Protein AF-A0A5N4C083-F1 (afdb_monomer_lite)

Organism: Camelus dromedarius (NCBI:txid9838)

pLDDT: mean 78.21, std 16.06, range [46.28, 97.75]

Radius of gyration: 21.35 Å; chains: 1; bounding box: 35×63×29 Å

Secondary structure (DSSP, 8-state):
--PPPHHHHHHHHHHHH---GGGGS-----S----S---SPPPHHHHTT-----EE--SSSSSS-EE-

Foldseek 3Di:
DDPDDVVVVVVVVVVVVDDDPVNPPCPDPDPDADPDDDPDDDDPVVVVVDPDWDWDDCPPVHNDTDID

Structure (mmCIF, N/CA/C/O backbone):
data_AF-A0A5N4C083-F1
#
_entry.id   AF-A0A5N4C083-F1
#
loop_
_atom_site.group_PDB
_atom_site.id
_atom_site.type_symbol
_atom_site.label_atom_id
_atom_site.label_alt_id
_atom_site.label_comp_id
_atom_site.label_asym_id
_atom_site.label_entity_id
_atom_site.label_seq_id
_atom_site.pdbx_PDB_ins_code
_atom_site.Cartn_x
_atom_site.Cartn_y
_atom_site.Cartn_z
_atom_site.occupancy
_atom_site.B_iso_or_equiv
_atom_site.auth_seq_id
_atom_site.auth_comp_id
_atom_site.auth_asym_id
_atom_site.auth_atom_id
_atom_site.pdbx_PDB_model_num
ATOM 1 N N . MET A 1 1 ? -15.559 -53.891 -3.072 1.00 46.28 1 MET A N 1
ATOM 2 C CA . MET A 1 1 ? -15.217 -52.566 -2.507 1.00 46.28 1 MET A CA 1
ATOM 3 C C . MET A 1 1 ? -16.403 -51.647 -2.754 1.00 46.28 1 MET A C 1
ATOM 5 O O . MET A 1 1 ? -16.810 -51.516 -3.900 1.00 46.28 1 MET A O 1
ATOM 9 N N . LYS A 1 2 ? -17.049 -51.136 -1.702 1.00 55.72 2 LYS A N 1
ATOM 10 C CA . LYS A 1 2 ? -18.246 -50.290 -1.823 1.00 55.72 2 LYS A CA 1
ATOM 11 C C . LYS A 1 2 ? -17.768 -48.894 -2.234 1.00 55.72 2 LYS A C 1
ATOM 13 O O . LYS A 1 2 ? -17.121 -48.229 -1.434 1.00 55.72 2 LYS A O 1
ATOM 18 N N . GLY A 1 3 ? -17.962 -48.530 -3.503 1.00 64.00 3 GLY A N 1
ATOM 19 C CA . GLY A 1 3 ? -17.534 -47.234 -4.034 1.00 64.00 3 GLY A CA 1
ATOM 20 C C . GLY A 1 3 ? -18.198 -46.076 -3.277 1.00 64.00 3 GLY A C 1
ATOM 21 O O . GLY A 1 3 ? -19.287 -46.268 -2.722 1.00 64.00 3 GLY A O 1
ATOM 22 N N . PRO A 1 4 ? -17.554 -44.900 -3.205 1.00 59.41 4 PRO A N 1
ATOM 23 C CA . PRO A 1 4 ? -18.106 -43.757 -2.491 1.00 59.41 4 PRO A CA 1
ATOM 24 C C . PRO A 1 4 ? -19.483 -43.391 -3.060 1.00 59.41 4 PRO A C 1
ATOM 26 O O . PRO A 1 4 ? -19.672 -43.288 -4.269 1.00 59.41 4 PRO A O 1
ATOM 29 N N . SER A 1 5 ? -20.461 -43.247 -2.163 1.00 63.56 5 SER A N 1
ATOM 30 C CA . SER A 1 5 ? -21.842 -42.899 -2.504 1.00 63.56 5 SER A CA 1
ATOM 31 C C . SER A 1 5 ? -21.892 -41.536 -3.217 1.00 63.56 5 SER A C 1
ATOM 33 O O . SER A 1 5 ? -21.232 -40.602 -2.751 1.00 63.56 5 SER A O 1
ATOM 35 N N . PRO A 1 6 ? -22.687 -41.369 -4.292 1.00 64.19 6 PRO A N 1
ATOM 36 C CA . PRO A 1 6 ? -22.756 -40.127 -5.074 1.00 64.19 6 PRO A CA 1
ATOM 37 C C . PRO A 1 6 ? -23.131 -38.894 -4.235 1.00 64.19 6 PRO A C 1
ATOM 39 O O . PRO A 1 6 ? -22.677 -37.790 -4.522 1.00 64.19 6 PRO A O 1
ATOM 42 N N . ALA A 1 7 ? -23.869 -39.081 -3.136 1.00 69.88 7 ALA A N 1
ATOM 43 C CA . ALA A 1 7 ? -24.195 -38.013 -2.188 1.00 69.88 7 ALA A CA 1
ATOM 44 C C . AL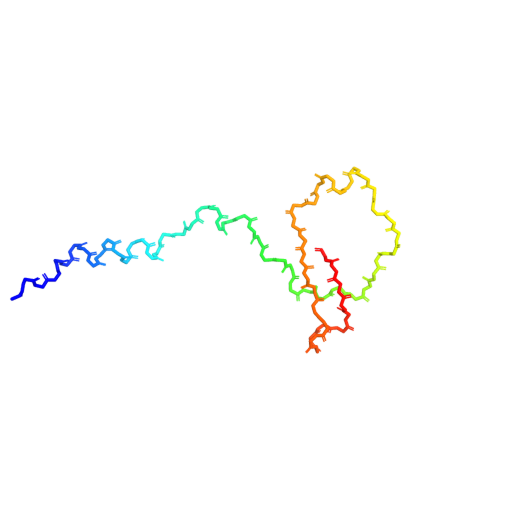A A 1 7 ? -22.955 -37.438 -1.477 1.00 69.88 7 ALA A C 1
ATOM 46 O O . ALA A 1 7 ? -22.880 -36.237 -1.235 1.00 69.88 7 ALA A O 1
ATOM 47 N N . SER A 1 8 ? -21.958 -38.282 -1.191 1.00 70.81 8 SER A N 1
ATOM 48 C CA . SER A 1 8 ? -20.699 -37.849 -0.576 1.00 70.81 8 SER A CA 1
ATOM 49 C C . SER A 1 8 ? -19.875 -36.997 -1.537 1.00 70.81 8 SER A C 1
ATOM 51 O O . SER A 1 8 ? -19.235 -36.043 -1.110 1.00 70.81 8 SER A O 1
ATOM 53 N N . SER A 1 9 ? -19.904 -37.321 -2.833 1.00 75.06 9 SER A N 1
ATOM 54 C CA . SER A 1 9 ? -19.193 -36.540 -3.848 1.00 75.06 9 SER A CA 1
ATOM 55 C C . SER A 1 9 ? -19.856 -35.184 -4.086 1.00 75.06 9 SER A C 1
ATOM 57 O O . SER A 1 9 ? -19.158 -34.193 -4.279 1.00 75.06 9 SER A O 1
ATOM 59 N N . LEU A 1 10 ? -21.189 -35.124 -4.039 1.00 76.88 10 LEU A N 1
ATOM 60 C CA . LEU A 1 10 ? -21.937 -3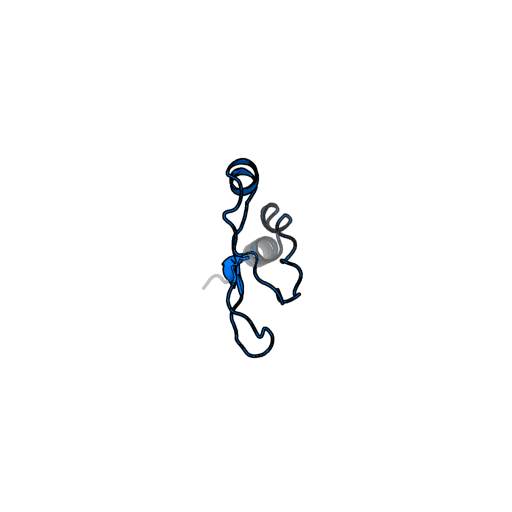3.870 -4.151 1.00 76.88 10 LEU A CA 1
ATOM 61 C C . LEU A 1 10 ? -21.699 -32.950 -2.947 1.00 76.88 10 LEU A C 1
ATOM 63 O O . LEU A 1 10 ? -21.507 -31.754 -3.133 1.00 76.88 10 LEU A O 1
ATOM 67 N N . LEU A 1 11 ? -21.642 -33.499 -1.730 1.00 76.69 11 LEU A N 1
ATOM 68 C CA . LEU A 1 11 ? -21.302 -32.735 -0.523 1.00 76.69 11 LEU A CA 1
ATOM 69 C C . LEU A 1 11 ? -19.901 -32.116 -0.597 1.00 76.69 11 LEU A C 1
ATOM 71 O O . LEU A 1 11 ? -19.729 -30.951 -0.252 1.00 76.69 11 LEU A O 1
ATOM 75 N N . LEU A 1 12 ? -18.914 -32.870 -1.086 1.00 75.62 12 LEU A N 1
ATOM 76 C CA . LEU A 1 12 ? -17.549 -32.369 -1.272 1.00 75.62 12 LEU A CA 1
ATOM 77 C C . LEU A 1 12 ? -17.484 -31.246 -2.312 1.00 75.62 12 LEU A C 1
ATOM 79 O O . LEU A 1 12 ? -16.795 -30.254 -2.098 1.00 75.62 12 LEU A O 1
ATOM 83 N N . LEU A 1 13 ? -18.233 -31.373 -3.410 1.00 75.44 13 LEU A N 1
ATOM 84 C CA . LEU A 1 13 ? -18.339 -30.313 -4.412 1.00 75.44 13 LEU A CA 1
ATOM 85 C C . LEU A 1 13 ? -18.975 -29.051 -3.819 1.00 75.44 13 LEU A C 1
ATOM 87 O O . LEU A 1 13 ? -18.445 -27.963 -4.008 1.00 75.44 13 LEU A O 1
ATOM 91 N N . LEU A 1 14 ? -20.056 -29.185 -3.048 1.00 72.81 14 LEU A N 1
ATOM 92 C CA . LEU A 1 14 ? -20.716 -28.047 -2.400 1.00 72.81 14 LEU A CA 1
ATOM 93 C C . LEU A 1 14 ? -19.805 -27.323 -1.395 1.00 72.81 14 LEU A C 1
ATOM 95 O O . LEU A 1 14 ? -19.861 -26.100 -1.322 1.00 72.81 14 LEU A O 1
ATOM 99 N N . LEU A 1 15 ? -18.941 -28.050 -0.677 1.00 68.50 15 LEU A N 1
ATOM 100 C CA . LEU A 1 15 ? -17.927 -27.463 0.212 1.00 68.50 15 LEU A CA 1
ATOM 101 C C . LEU A 1 15 ? -16.810 -26.731 -0.550 1.00 68.50 15 LEU A C 1
ATOM 103 O O . LEU A 1 15 ? -16.291 -25.736 -0.063 1.00 68.50 15 LEU A O 1
ATOM 107 N N . LEU A 1 16 ? -16.438 -27.201 -1.745 1.00 68.25 16 LEU A N 1
ATOM 108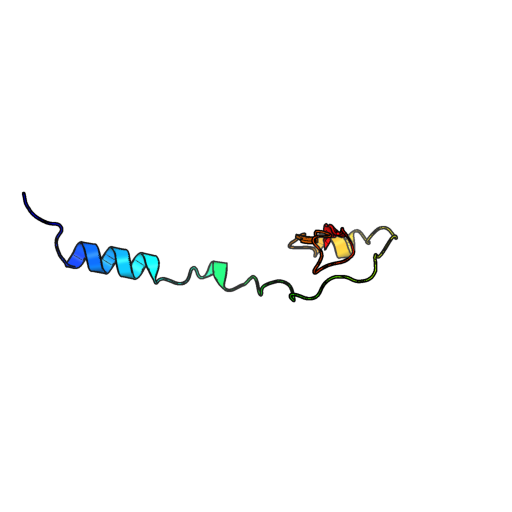 C CA . LEU A 1 16 ? -15.464 -26.513 -2.608 1.00 68.25 16 LEU A CA 1
ATOM 109 C C . LEU A 1 16 ? -16.049 -25.256 -3.271 1.00 68.25 16 LEU A C 1
ATOM 111 O O . LEU A 1 16 ? -15.308 -24.345 -3.628 1.00 68.25 16 LEU A O 1
ATOM 115 N N . LEU A 1 17 ? -17.368 -25.232 -3.468 1.00 68.62 17 LEU A N 1
ATOM 116 C CA . LEU A 1 17 ? -18.109 -24.162 -4.137 1.00 68.62 17 LEU A CA 1
ATOM 117 C C . LEU A 1 17 ? -18.717 -23.140 -3.167 1.00 68.62 17 LEU A C 1
ATOM 119 O O . LEU A 1 17 ? -19.260 -22.140 -3.634 1.00 68.62 17 LEU A O 1
ATOM 123 N N . SER A 1 18 ? -18.665 -23.367 -1.850 1.00 64.06 18 SER A N 1
ATOM 124 C CA . SER A 1 18 ? -19.161 -22.399 -0.873 1.00 64.06 18 SER A CA 1
ATOM 125 C C . SER A 1 18 ? -18.206 -21.205 -0.809 1.00 64.06 18 SER A C 1
ATOM 127 O O . SER A 1 18 ? -17.065 -21.383 -0.376 1.00 6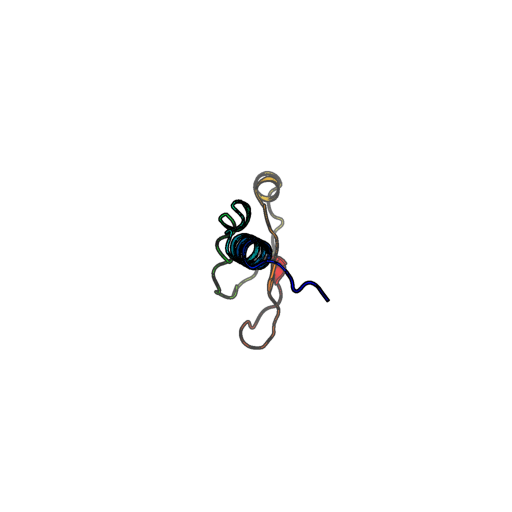4.06 18 SER A O 1
ATOM 129 N N . PRO A 1 19 ? -18.630 -19.998 -1.225 1.00 58.03 19 PRO A N 1
ATOM 130 C CA . PRO A 1 19 ? -17.821 -18.811 -1.032 1.00 58.03 19 PRO A CA 1
ATOM 131 C C . PRO A 1 19 ? -17.713 -18.572 0.471 1.00 58.03 19 PRO A C 1
ATOM 133 O O . PRO A 1 19 ? -18.727 -18.466 1.164 1.00 58.03 19 PRO A O 1
ATOM 136 N N . ASP A 1 20 ? -16.485 -18.533 0.969 1.00 59.62 20 ASP A N 1
ATOM 137 C CA . ASP A 1 20 ? -16.217 -18.164 2.347 1.00 59.62 20 ASP A CA 1
ATOM 138 C C . ASP A 1 20 ? -16.741 -16.727 2.564 1.00 59.62 20 ASP A C 1
ATOM 140 O O . ASP A 1 20 ? -16.316 -15.809 1.856 1.00 59.62 20 ASP A O 1
ATOM 144 N N . PRO A 1 21 ? -17.709 -16.498 3.468 1.00 54.97 21 PRO A N 1
ATOM 145 C CA . PRO A 1 21 ? -18.251 -15.164 3.694 1.00 54.97 21 PRO A CA 1
ATOM 146 C C . PRO A 1 21 ? -17.214 -14.188 4.285 1.00 54.97 21 PRO A C 1
ATOM 148 O O . PRO A 1 21 ? -17.400 -12.978 4.140 1.00 54.97 21 PRO A O 1
ATOM 151 N N . GLU A 1 22 ? -16.109 -14.661 4.880 1.00 52.41 22 GLU A N 1
ATOM 152 C CA . GLU A 1 22 ? -14.953 -13.820 5.236 1.00 52.41 22 GLU A CA 1
ATOM 153 C C . GLU A 1 22 ? -14.078 -13.472 4.022 1.00 52.41 22 GLU A C 1
ATOM 155 O O . GLU A 1 22 ? -13.424 -12.427 4.021 1.00 52.41 22 GLU A O 1
ATOM 160 N N . ALA A 1 23 ? -14.114 -14.258 2.939 1.00 54.22 23 ALA A N 1
ATOM 161 C CA . ALA A 1 23 ? -13.407 -13.924 1.697 1.00 54.22 23 ALA A CA 1
ATOM 162 C C . ALA A 1 23 ? -14.028 -12.733 0.937 1.00 54.22 23 ALA A C 1
ATOM 164 O O . ALA A 1 23 ? -13.440 -12.240 -0.025 1.00 54.22 23 ALA A O 1
ATOM 165 N N . VAL A 1 24 ? -15.194 -12.232 1.363 1.00 52.03 24 VAL A N 1
ATOM 166 C CA . VAL A 1 24 ? -15.946 -11.169 0.668 1.00 52.03 24 VAL A CA 1
ATOM 167 C C . VAL A 1 24 ? -15.515 -9.746 1.082 1.00 52.03 24 VAL A C 1
ATOM 169 O O . VAL A 1 24 ? -15.964 -8.777 0.474 1.00 52.03 24 VAL A O 1
ATOM 172 N N . LEU A 1 25 ? -14.618 -9.565 2.063 1.00 51.25 25 LEU A N 1
ATOM 173 C CA . LEU A 1 25 ? -14.266 -8.221 2.573 1.00 51.25 25 LEU A CA 1
ATOM 174 C C . LEU A 1 25 ? -12.847 -7.725 2.298 1.00 51.25 25 LEU A C 1
ATOM 176 O O . LEU A 1 25 ? -12.522 -6.592 2.654 1.00 51.25 25 LEU A O 1
ATOM 180 N N . LEU A 1 26 ? -12.019 -8.496 1.605 1.00 51.53 26 LEU A N 1
ATOM 181 C CA . LEU A 1 26 ? -10.744 -7.992 1.115 1.00 51.53 26 LEU A CA 1
ATOM 182 C C . LEU A 1 26 ? -10.874 -7.809 -0.389 1.00 51.53 26 LEU A C 1
ATOM 184 O O . LEU A 1 26 ? -10.454 -8.665 -1.161 1.00 51.53 26 LEU A O 1
ATOM 188 N N . LEU A 1 27 ? -11.459 -6.677 -0.808 1.00 50.22 27 LEU A N 1
ATOM 189 C CA . LEU A 1 27 ? -11.176 -6.169 -2.150 1.00 50.22 27 LEU A CA 1
ATOM 190 C C . LEU A 1 27 ? -9.659 -6.296 -2.340 1.00 50.22 27 LEU A C 1
ATOM 192 O O . LEU A 1 27 ? -8.913 -5.848 -1.448 1.00 50.22 27 LEU A O 1
ATOM 196 N N . PRO A 1 28 ? -9.198 -6.959 -3.418 1.00 53.47 28 PRO A N 1
ATOM 197 C CA . PRO A 1 28 ? -7.778 -7.022 -3.677 1.00 53.47 28 PRO A CA 1
ATOM 198 C C . PRO A 1 28 ? -7.274 -5.579 -3.638 1.00 53.47 28 PRO A C 1
ATOM 200 O O . PRO A 1 28 ? -7.978 -4.680 -4.125 1.00 53.47 28 PRO A O 1
ATOM 203 N N . PRO A 1 29 ? -6.124 -5.331 -2.991 1.00 58.78 29 PRO A N 1
ATOM 204 C CA . PRO A 1 29 ? -5.516 -4.015 -3.105 1.00 58.78 29 PRO A CA 1
ATOM 205 C C . PRO A 1 29 ? -5.494 -3.663 -4.583 1.00 58.78 29 PRO A C 1
ATOM 207 O O . PRO A 1 29 ? -5.206 -4.514 -5.429 1.00 58.78 29 PRO A O 1
ATOM 210 N N . SER A 1 30 ? -5.877 -2.431 -4.895 1.00 56.12 30 SER A N 1
ATOM 211 C CA . SER A 1 30 ? -5.719 -1.883 -6.233 1.00 56.12 30 SER A CA 1
ATOM 212 C C . SER A 1 30 ? -4.350 -2.307 -6.757 1.00 56.12 30 SER A C 1
ATOM 214 O O . SER A 1 30 ? -3.341 -2.031 -6.112 1.00 56.12 30 SER A O 1
ATOM 216 N N . THR A 1 31 ? -4.335 -3.015 -7.889 1.00 62.28 31 THR A N 1
ATOM 217 C CA . THR A 1 31 ? -3.163 -3.599 -8.571 1.00 62.28 31 THR A CA 1
ATOM 218 C C . THR A 1 31 ? -2.214 -2.528 -9.125 1.00 62.28 31 THR A C 1
ATOM 220 O O . THR A 1 31 ? -1.598 -2.684 -10.173 1.00 62.28 31 THR A O 1
ATOM 223 N N . THR A 1 32 ? -2.180 -1.369 -8.482 1.00 78.88 32 THR A N 1
ATOM 224 C CA . THR A 1 32 ? -1.480 -0.166 -8.887 1.00 78.88 32 THR A CA 1
ATOM 225 C C . THR A 1 32 ? -0.262 -0.019 -7.994 1.00 78.88 32 THR A C 1
ATOM 227 O O . THR A 1 32 ? -0.408 0.187 -6.790 1.00 78.88 32 THR A O 1
ATOM 230 N N . CYS A 1 33 ? 0.927 -0.090 -8.585 1.00 88.69 33 CYS A N 1
ATOM 231 C CA . CYS A 1 33 ? 2.176 0.121 -7.867 1.00 88.69 33 CYS A CA 1
ATOM 232 C C . CYS A 1 33 ? 2.222 1.521 -7.239 1.00 88.69 33 CYS A C 1
ATOM 234 O O . CYS A 1 33 ? 1.992 2.534 -7.910 1.00 88.69 33 CYS A O 1
ATOM 236 N N . CYS A 1 34 ? 2.608 1.604 -5.971 1.00 90.19 34 CYS A N 1
ATOM 237 C CA . CYS A 1 34 ? 3.062 2.842 -5.366 1.00 90.19 34 CYS A CA 1
ATOM 238 C C . CYS A 1 34 ? 4.307 3.343 -6.110 1.00 90.19 34 CYS A C 1
ATOM 240 O O . CYS A 1 34 ? 5.325 2.655 -6.185 1.00 90.19 34 CYS A O 1
ATOM 242 N N . THR A 1 35 ? 4.235 4.567 -6.632 1.00 91.81 35 THR A N 1
ATOM 243 C CA . THR A 1 35 ? 5.335 5.237 -7.349 1.00 91.81 35 THR A CA 1
ATOM 244 C C . THR A 1 35 ? 6.086 6.252 -6.485 1.00 91.81 35 THR A C 1
ATOM 246 O O . THR A 1 35 ? 7.095 6.808 -6.915 1.00 91.81 35 THR A O 1
ATOM 249 N N . GLN A 1 36 ? 5.612 6.511 -5.261 1.00 91.00 36 GLN A N 1
ATOM 250 C CA . GLN A 1 36 ? 6.207 7.453 -4.311 1.00 91.00 36 GLN A CA 1
ATOM 251 C C . GLN A 1 36 ? 6.122 6.911 -2.882 1.00 91.00 36 GLN A C 1
ATOM 253 O O . GLN A 1 36 ? 5.191 6.184 -2.541 1.00 91.00 36 GLN A O 1
ATOM 258 N N . LEU A 1 37 ? 7.081 7.304 -2.038 1.00 92.06 37 LEU A N 1
ATOM 259 C CA . LEU A 1 37 ? 7.148 6.903 -0.633 1.00 92.06 37 LEU A CA 1
ATOM 260 C C . LEU A 1 37 ? 6.854 8.084 0.292 1.00 92.06 37 LEU A C 1
ATOM 262 O O . LEU A 1 37 ? 7.519 9.122 0.224 1.00 92.06 37 LEU A O 1
ATOM 266 N N . TYR A 1 38 ? 5.926 7.890 1.227 1.00 92.75 38 TYR A N 1
ATOM 267 C CA . TYR A 1 38 ? 5.777 8.781 2.371 1.00 92.75 38 TYR A CA 1
ATOM 268 C C . TYR A 1 38 ? 6.861 8.457 3.407 1.00 92.75 38 TYR A C 1
ATOM 270 O O . TYR A 1 38 ? 6.915 7.353 3.936 1.00 92.75 38 TYR A O 1
ATOM 278 N N . ARG A 1 39 ? 7.758 9.412 3.680 1.00 93.75 39 ARG A N 1
ATOM 279 C CA . ARG A 1 39 ? 8.941 9.196 4.544 1.00 93.75 39 ARG A CA 1
ATOM 280 C C . ARG A 1 39 ? 8.791 9.702 5.975 1.00 93.75 39 ARG A C 1
ATOM 282 O O . ARG A 1 39 ? 9.710 9.552 6.773 1.00 93.75 39 ARG A O 1
ATOM 289 N N . GLN A 1 40 ? 7.675 10.346 6.289 1.00 96.88 40 GLN A N 1
ATOM 290 C CA . GLN A 1 40 ? 7.420 10.850 7.632 1.00 96.88 40 GLN A CA 1
ATOM 291 C C . GLN A 1 40 ? 6.727 9.770 8.474 1.00 96.88 40 GLN A C 1
ATOM 293 O O . GLN A 1 40 ? 6.045 8.903 7.924 1.00 96.88 40 GLN A O 1
ATOM 298 N N . PRO A 1 41 ? 6.863 9.803 9.807 1.00 95.31 41 PRO A N 1
ATOM 299 C CA . PRO A 1 41 ? 6.137 8.882 10.666 1.00 95.31 41 PRO A CA 1
ATOM 300 C C . PRO A 1 41 ? 4.626 9.092 10.514 1.00 95.31 41 PRO A C 1
ATOM 302 O O . PRO A 1 41 ? 4.118 10.216 10.565 1.00 95.31 41 PRO A O 1
ATOM 305 N N . LEU A 1 42 ? 3.893 7.994 10.338 1.00 94.62 42 LEU A N 1
ATOM 306 C CA . LEU A 1 42 ? 2.436 8.025 10.360 1.00 94.62 42 LEU A CA 1
ATOM 307 C C . LEU A 1 42 ? 1.949 8.345 11.776 1.00 94.62 42 LEU A C 1
ATOM 309 O O . LEU A 1 42 ? 2.489 7.864 12.772 1.00 94.62 42 LEU A O 1
ATOM 313 N N . SER A 1 43 ? 0.893 9.151 11.874 1.00 97.31 43 SER A N 1
ATOM 314 C CA . SER A 1 43 ? 0.290 9.448 13.173 1.00 97.31 43 SER A CA 1
ATOM 315 C C . SER A 1 43 ? -0.280 8.178 13.815 1.00 97.31 43 SER A C 1
ATOM 317 O O . SER A 1 43 ? -0.862 7.328 13.138 1.00 97.31 43 SER A O 1
ATOM 319 N N . SER A 1 44 ? -0.207 8.077 15.143 1.00 97.00 44 SER A N 1
ATOM 320 C CA . SER A 1 44 ? -0.769 6.942 15.892 1.00 97.00 44 SER A CA 1
ATOM 321 C C . SER A 1 44 ? -2.275 6.759 15.663 1.00 97.00 44 SER A C 1
ATOM 323 O O . SER A 1 44 ? -2.775 5.636 15.648 1.00 97.00 44 SER A O 1
ATOM 325 N N . LYS A 1 45 ? -3.006 7.856 15.424 1.00 97.75 45 LYS A N 1
ATOM 326 C CA . LYS A 1 45 ? -4.434 7.841 15.072 1.00 97.75 45 LYS A CA 1
ATOM 327 C C . LYS A 1 45 ? -4.694 7.158 13.727 1.00 97.75 45 LYS A C 1
ATOM 329 O O . LYS A 1 45 ? -5.730 6.516 13.578 1.00 97.75 45 LYS A O 1
ATOM 334 N N . LEU A 1 46 ? -3.783 7.314 12.767 1.00 94.75 46 LEU A N 1
ATOM 335 C CA . LEU A 1 46 ? -3.871 6.673 11.457 1.00 94.75 46 LEU A CA 1
ATOM 336 C C . LEU A 1 46 ? -3.454 5.205 11.547 1.00 94.75 46 LEU A C 1
ATOM 338 O O . LEU A 1 46 ? -4.191 4.352 11.070 1.00 94.75 46 LEU A O 1
ATOM 342 N N . LEU A 1 47 ? -2.351 4.905 12.239 1.00 94.88 47 LEU A N 1
ATOM 343 C CA . LEU A 1 47 ? -1.861 3.531 12.415 1.00 94.88 47 LEU A CA 1
ATOM 344 C C . LEU A 1 47 ? -2.910 2.597 13.034 1.00 94.88 47 LEU A C 1
ATOM 346 O O . LEU A 1 47 ? -3.056 1.465 12.598 1.00 94.88 47 LEU A O 1
ATOM 350 N N . ARG A 1 48 ? -3.715 3.083 13.987 1.00 96.88 48 ARG A N 1
ATOM 351 C CA . ARG A 1 48 ? -4.817 2.303 14.589 1.00 96.88 48 ARG A CA 1
ATOM 352 C C . ARG A 1 48 ? -5.939 1.923 13.616 1.00 96.88 48 ARG A C 1
ATOM 354 O O . ARG A 1 48 ? -6.791 1.120 13.978 1.00 96.88 48 ARG A O 1
ATOM 361 N N . LYS A 1 49 ? -5.988 2.537 12.433 1.00 95.00 49 LYS A N 1
ATOM 362 C CA . LYS A 1 49 ? -6.967 2.242 11.378 1.00 95.00 49 LYS A CA 1
ATOM 363 C C . LYS A 1 49 ? -6.397 1.355 10.272 1.00 95.00 49 LYS A C 1
ATOM 365 O O . LYS A 1 49 ? -7.143 0.990 9.370 1.00 95.00 49 LYS A O 1
ATOM 370 N N . VAL A 1 50 ? -5.101 1.048 10.309 1.00 91.25 50 VAL A N 1
ATOM 371 C CA . VAL A 1 50 ? -4.468 0.152 9.339 1.00 91.25 50 VAL A CA 1
ATOM 372 C C . VAL A 1 50 ? -4.908 -1.271 9.664 1.00 91.25 50 VAL A C 1
ATOM 374 O O . VAL A 1 50 ? -4.657 -1.765 10.759 1.00 91.25 50 VAL A O 1
ATOM 377 N N . VAL A 1 51 ? -5.603 -1.905 8.721 1.00 92.56 51 VAL A N 1
ATOM 378 C CA . VAL A 1 51 ? -6.137 -3.270 8.876 1.00 92.56 51 VAL A CA 1
ATOM 379 C C . VAL A 1 51 ? -5.223 -4.303 8.214 1.00 92.56 51 VAL A C 1
ATOM 381 O O . VAL A 1 51 ? -5.170 -5.449 8.647 1.00 92.56 51 VAL A O 1
ATOM 384 N N . ARG A 1 52 ? -4.479 -3.895 7.182 1.00 89.38 52 ARG A N 1
ATOM 385 C CA . ARG A 1 52 ? -3.569 -4.741 6.409 1.00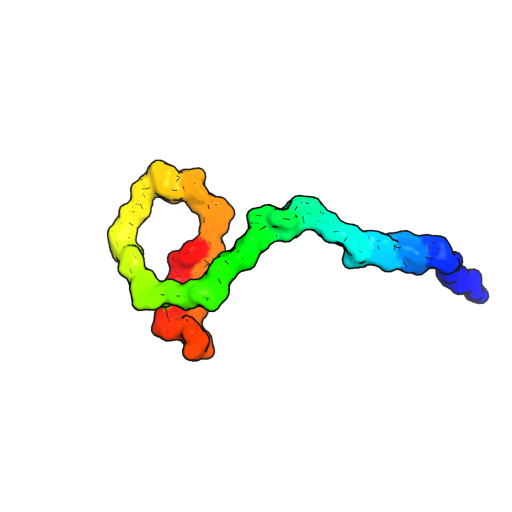 89.38 52 ARG A CA 1
ATOM 386 C C . ARG A 1 52 ? -2.328 -3.939 6.039 1.00 89.38 52 ARG A C 1
ATOM 388 O O . ARG A 1 52 ? -2.418 -2.722 5.900 1.00 89.38 52 ARG A O 1
ATOM 395 N N . VAL A 1 53 ? -1.209 -4.639 5.908 1.00 90.19 53 VAL A N 1
ATOM 396 C CA . VAL A 1 53 ? 0.031 -4.122 5.330 1.00 90.19 53 VAL A CA 1
ATOM 397 C C . VAL A 1 53 ? 0.502 -5.126 4.292 1.00 90.19 53 VAL A C 1
ATOM 399 O O . VAL A 1 53 ? 0.477 -6.331 4.555 1.00 90.19 53 VAL A O 1
ATOM 402 N N . GLU A 1 54 ? 0.926 -4.644 3.136 1.00 91.12 54 GLU A N 1
ATOM 403 C CA . GLU A 1 54 ? 1.372 -5.470 2.020 1.00 91.12 54 GLU A CA 1
ATOM 404 C C . GLU A 1 54 ? 2.787 -5.123 1.594 1.00 91.12 54 GLU A C 1
ATOM 406 O O . GLU A 1 54 ? 3.208 -3.970 1.645 1.00 91.12 54 GLU A O 1
ATOM 411 N N . LEU A 1 55 ? 3.528 -6.143 1.165 1.00 91.00 55 LEU A N 1
ATOM 412 C CA . LEU A 1 55 ? 4.818 -5.950 0.527 1.00 91.00 55 LEU A CA 1
ATOM 413 C C . LEU A 1 55 ? 4.590 -5.705 -0.963 1.00 91.00 55 LEU A C 1
ATOM 415 O O . LEU A 1 55 ? 4.084 -6.574 -1.667 1.00 91.00 55 LEU A O 1
ATOM 419 N N . GLN A 1 56 ? 5.012 -4.541 -1.439 1.00 91.19 56 GLN A N 1
ATOM 420 C CA . GLN A 1 56 ? 5.238 -4.301 -2.854 1.00 91.19 56 GLN A CA 1
ATOM 421 C C . GLN A 1 56 ? 6.697 -4.634 -3.158 1.00 91.19 56 GLN A C 1
ATOM 423 O O . GLN A 1 56 ? 7.607 -3.980 -2.640 1.00 91.19 56 GLN A O 1
ATOM 428 N N . GLU A 1 57 ? 6.923 -5.650 -3.983 1.00 92.12 57 GLU A N 1
ATOM 429 C CA . GLU A 1 57 ? 8.257 -6.012 -4.455 1.00 92.12 57 GLU A CA 1
ATOM 430 C C . GLU A 1 57 ? 8.659 -5.149 -5.654 1.00 92.12 57 GLU A C 1
ATOM 432 O O . GLU A 1 57 ? 7.818 -4.648 -6.393 1.00 92.12 57 GLU A O 1
ATOM 437 N N . ALA A 1 58 ? 9.963 -4.946 -5.837 1.00 92.00 58 ALA A N 1
ATOM 438 C CA . ALA A 1 58 ? 10.496 -4.335 -7.049 1.00 92.00 58 ALA A CA 1
ATOM 439 C C . ALA A 1 58 ? 10.837 -5.446 -8.057 1.00 92.00 58 ALA A C 1
ATOM 441 O O . ALA A 1 58 ? 12.009 -5.765 -8.262 1.00 92.00 58 ALA A O 1
ATOM 442 N N . ASP A 1 59 ? 9.808 -6.083 -8.613 1.00 88.06 59 ASP A N 1
ATOM 443 C CA . ASP A 1 59 ? 9.888 -7.298 -9.441 1.00 88.06 59 ASP A CA 1
ATOM 444 C C . ASP A 1 59 ? 9.907 -7.034 -10.959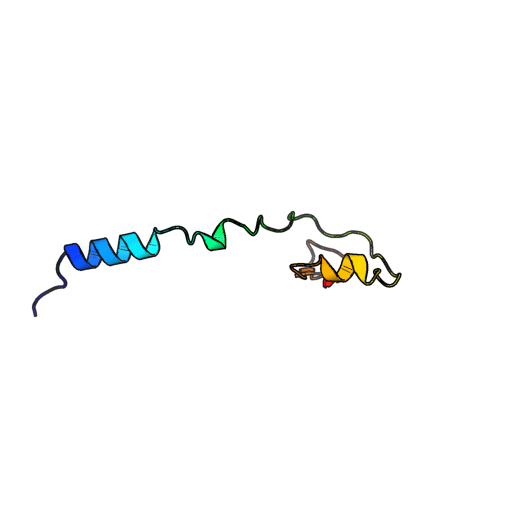 1.00 88.06 59 ASP A C 1
ATOM 446 O O . ASP A 1 59 ? 10.024 -7.963 -11.757 1.00 88.06 59 ASP A O 1
ATOM 450 N N . GLY A 1 60 ? 9.855 -5.763 -11.362 1.00 80.19 60 GLY A N 1
ATOM 451 C CA . GLY A 1 60 ? 9.850 -5.339 -12.763 1.00 80.19 60 GLY A CA 1
ATOM 452 C C . GLY A 1 60 ? 8.525 -4.721 -13.198 1.00 80.19 60 GLY A C 1
ATOM 453 O O . GLY A 1 60 ? 8.560 -3.781 -13.994 1.00 80.19 60 GLY A O 1
ATOM 454 N N . ASP A 1 61 ? 7.404 -5.149 -12.612 1.00 83.50 61 ASP A N 1
ATOM 455 C CA . ASP A 1 61 ? 6.101 -4.495 -12.789 1.00 83.50 61 ASP A CA 1
ATOM 456 C C . ASP A 1 61 ? 6.004 -3.265 -11.881 1.00 83.50 61 ASP A C 1
ATOM 458 O O . ASP A 1 61 ? 5.600 -2.178 -12.307 1.00 83.50 61 ASP A O 1
ATOM 462 N N . CYS A 1 62 ? 6.478 -3.402 -10.641 1.00 88.38 62 CYS A N 1
ATOM 463 C CA . CYS A 1 62 ? 6.704 -2.277 -9.747 1.00 88.38 62 CYS A CA 1
ATOM 464 C C . CYS A 1 62 ? 8.199 -1.920 -9.691 1.00 88.38 62 CYS A C 1
ATOM 466 O O . CYS A 1 62 ? 9.077 -2.775 -9.595 1.00 88.38 62 CYS A O 1
ATOM 468 N N . HIS A 1 63 ? 8.515 -0.622 -9.733 1.00 89.81 63 HIS A N 1
ATOM 469 C CA . HIS A 1 63 ? 9.906 -0.133 -9.714 1.00 89.81 63 HIS A CA 1
ATOM 470 C C . HIS A 1 63 ? 10.415 0.243 -8.316 1.00 89.81 63 HIS A C 1
ATOM 472 O O . HIS A 1 63 ? 11.564 0.656 -8.165 1.00 89.81 63 HIS A O 1
ATOM 478 N N . LEU A 1 64 ? 9.561 0.152 -7.295 1.00 90.81 64 LEU A N 1
ATOM 479 C CA . LEU A 1 64 ? 9.883 0.528 -5.923 1.00 90.81 64 LEU A CA 1
ATOM 480 C C . LEU A 1 64 ? 9.459 -0.573 -4.964 1.00 90.81 64 LEU A C 1
ATOM 482 O O . LEU A 1 64 ? 8.329 -1.048 -5.033 1.00 90.81 64 LEU A O 1
ATOM 486 N N . GLN A 1 65 ? 10.350 -0.901 -4.032 1.00 92.31 65 GLN A N 1
ATOM 487 C CA . GLN A 1 65 ? 10.037 -1.781 -2.918 1.00 92.31 65 GLN A CA 1
ATOM 488 C C . GLN A 1 65 ? 9.431 -0.969 -1.767 1.00 92.31 65 GLN A C 1
ATOM 490 O O . GLN A 1 65 ? 10.002 0.051 -1.363 1.00 92.31 65 GLN A O 1
ATOM 495 N N . ALA A 1 66 ? 8.282 -1.401 -1.244 1.00 91.88 66 ALA A N 1
ATOM 496 C CA . ALA A 1 66 ? 7.550 -0.665 -0.212 1.00 91.88 66 ALA A CA 1
ATOM 497 C C . ALA A 1 66 ? 6.689 -1.573 0.677 1.00 91.88 66 ALA A C 1
ATOM 499 O O . ALA A 1 66 ? 6.298 -2.662 0.271 1.00 91.88 66 ALA A O 1
ATOM 500 N N . PHE A 1 67 ? 6.358 -1.074 1.871 1.00 91.69 67 PHE A N 1
ATOM 501 C CA . PHE A 1 67 ? 5.235 -1.570 2.667 1.00 91.69 67 PHE A CA 1
ATOM 502 C C . PHE A 1 67 ? 4.052 -0.623 2.468 1.00 91.69 67 PHE A C 1
ATOM 504 O O . PHE A 1 67 ? 4.211 0.585 2.681 1.00 91.69 67 PHE A O 1
ATOM 511 N N . VAL A 1 68 ? 2.913 -1.163 2.043 1.00 90.75 68 VAL A N 1
ATOM 512 C CA . VAL A 1 68 ? 1.694 -0.418 1.686 1.00 90.75 68 VAL A CA 1
ATOM 513 C C . VAL A 1 68 ? 0.580 -0.722 2.670 1.00 90.75 68 VAL A C 1
ATOM 515 O O . VAL A 1 68 ? 0.393 -1.919 2.977 1.00 90.75 68 VAL A O 1
#

Sequence (68 aa):
MKGPSPASSLLLLLLLLSPDPEAVLLLPPSTTCCTQLYRQPLSSKLLRKVVRVELQEADGDCHLQAFV